Protein AF-A0A4V3DVQ8-F1 (afdb_monomer)

Mean predicted aligned error: 13.09 Å

Foldseek 3Di:
DVVVCVVPVVPPDPVNVVVVVVVVVVVVVVVVPQVPDPDHPDPPCLCVPPVSVVVVVVVVVVVVVVVVCLVVQLVCCCPVVVDDSVVSCVVSPPPPVVVPVPDD

Solvent-accessible surface area (backbone atoms only — not comparable to full-atom values): 6139 Å² total; per-residue (Å²): 117,79,72,52,39,73,79,54,50,59,82,73,36,68,63,54,50,50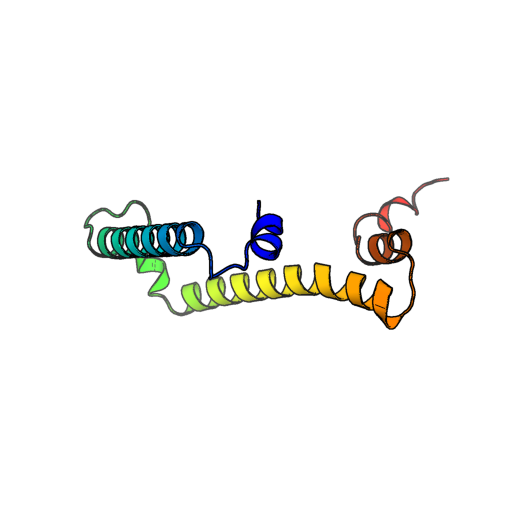,52,51,50,52,51,50,51,52,51,50,52,50,54,55,49,49,72,68,46,93,81,45,92,62,69,68,70,57,56,72,39,65,69,52,39,50,51,50,51,48,49,52,49,52,52,53,50,50,56,49,50,70,52,49,52,35,48,43,33,36,72,75,68,66,36,54,70,72,56,19,50,57,71,67,39,79,76,57,70,79,65,65,83,76,68,134

Secondary structure (DSSP, 8-state):
-TTHHHHTTTTT-HHHHHHHHHHHHHHHHHHHHHHH-SS-SS-GGGGGSHHHHHHHHHHHHHHHHHHHHHHHHHHHHHHTS---HHHHHHHH-TTTGGGGGG--

Radius of gyration: 21.63 Å; Cα contacts (8 Å, |Δi|>4): 36; chains: 1; bounding box: 47×53×52 Å

pLDDT: mean 74.79, std 13.41, range [47.69, 95.38]

Organism: NCBI:txid1144873

InterPro domains:
  IPR036259 MFS transporter superfamily [SSF103473] (8-91)

Structure (mmCIF, N/CA/C/O backbone):
data_AF-A0A4V3DVQ8-F1
#
_entry.id   AF-A0A4V3DVQ8-F1
#
loop_
_atom_site.group_PDB
_atom_site.id
_atom_site.type_symbol
_atom_site.label_atom_id
_atom_site.label_alt_id
_atom_site.label_comp_id
_atom_site.label_asym_id
_atom_site.label_entity_id
_atom_site.label_seq_id
_atom_site.pdbx_PDB_ins_code
_atom_site.Cartn_x
_atom_site.Cartn_y
_atom_site.Cartn_z
_atom_site.occupancy
_atom_site.B_iso_or_equiv
_atom_site.auth_seq_id
_atom_site.auth_comp_id
_atom_site.auth_asym_id
_atom_site.auth_atom_id
_atom_site.pdbx_PDB_model_num
ATOM 1 N N . MET A 1 1 ? 12.603 -9.836 -1.455 1.00 47.69 1 MET A N 1
ATOM 2 C CA . MET A 1 1 ? 11.483 -10.667 -0.947 1.00 47.69 1 MET A CA 1
ATOM 3 C C . MET A 1 1 ? 10.237 -10.562 -1.829 1.00 47.69 1 MET A C 1
ATOM 5 O O . MET A 1 1 ? 9.704 -11.610 -2.155 1.00 47.69 1 MET A O 1
ATOM 9 N N . LEU A 1 2 ? 9.812 -9.372 -2.290 1.00 50.25 2 LEU A N 1
ATOM 10 C CA . LEU A 1 2 ? 8.721 -9.239 -3.281 1.00 50.25 2 LEU A CA 1
ATOM 11 C C . LEU A 1 2 ? 9.064 -9.783 -4.687 1.00 50.25 2 LEU A C 1
ATOM 13 O O . LEU A 1 2 ? 8.170 -10.266 -5.372 1.00 50.25 2 LEU A O 1
ATOM 17 N N . ASP A 1 3 ? 10.342 -9.795 -5.085 1.00 50.62 3 ASP A N 1
ATOM 18 C CA . ASP A 1 3 ? 10.766 -10.370 -6.378 1.00 50.62 3 ASP A CA 1
ATOM 19 C C . ASP A 1 3 ? 10.661 -11.905 -6.453 1.00 50.62 3 ASP A C 1
ATOM 21 O O . ASP A 1 3 ? 10.536 -12.463 -7.540 1.00 50.62 3 ASP A O 1
ATOM 25 N N . LEU A 1 4 ? 10.619 -12.603 -5.309 1.00 52.28 4 LEU A N 1
ATOM 26 C CA . LEU A 1 4 ? 10.541 -14.071 -5.262 1.00 52.28 4 LEU A CA 1
ATOM 27 C C . LEU A 1 4 ? 9.130 -14.604 -5.578 1.00 52.28 4 LEU A C 1
ATOM 29 O O . LEU A 1 4 ? 8.970 -15.761 -5.960 1.00 52.28 4 LEU A O 1
ATOM 33 N N . GLY A 1 5 ? 8.098 -13.758 -5.457 1.00 50.09 5 GLY A N 1
ATOM 34 C CA . GLY A 1 5 ? 6.725 -14.111 -5.835 1.00 50.09 5 GLY A CA 1
ATOM 35 C C . GLY A 1 5 ? 6.594 -14.402 -7.331 1.00 50.09 5 GLY A C 1
ATOM 36 O O . GLY A 1 5 ? 5.845 -15.299 -7.721 1.00 50.09 5 GLY A O 1
ATOM 37 N N . LYS A 1 6 ? 7.387 -13.708 -8.162 1.00 49.19 6 LYS A N 1
ATOM 38 C CA . LYS A 1 6 ? 7.438 -13.906 -9.617 1.00 49.19 6 LYS A CA 1
ATOM 39 C C . LYS A 1 6 ? 8.136 -15.211 -10.008 1.00 49.19 6 LYS A C 1
ATOM 41 O O . LYS A 1 6 ? 7.710 -15.831 -10.975 1.00 49.19 6 LYS A O 1
ATOM 46 N N . GLU A 1 7 ? 9.143 -15.646 -9.251 1.00 53.44 7 GLU A N 1
ATOM 47 C CA . GLU A 1 7 ? 9.872 -16.898 -9.512 1.00 53.44 7 GLU A CA 1
ATOM 48 C C . GLU A 1 7 ? 9.126 -18.154 -9.023 1.00 53.44 7 GLU A C 1
ATOM 50 O O . GLU A 1 7 ? 9.256 -19.213 -9.627 1.00 53.44 7 GLU A O 1
ATOM 55 N N . GLN A 1 8 ? 8.308 -18.046 -7.966 1.00 52.09 8 GLN A N 1
ATOM 56 C CA . GLN A 1 8 ? 7.636 -19.185 -7.307 1.00 52.09 8 GLN A CA 1
ATOM 57 C C . GLN A 1 8 ? 6.138 -19.329 -7.653 1.00 52.09 8 GLN A C 1
ATOM 59 O O . GLN A 1 8 ? 5.407 -20.034 -6.956 1.00 52.09 8 GLN A O 1
ATOM 64 N N . ASN A 1 9 ? 5.657 -18.666 -8.713 1.00 55.62 9 ASN A N 1
ATOM 65 C CA . ASN A 1 9 ? 4.240 -18.642 -9.102 1.00 55.62 9 ASN A CA 1
ATOM 66 C C . ASN A 1 9 ? 3.308 -18.232 -7.944 1.00 55.62 9 ASN A C 1
ATOM 68 O O . ASN A 1 9 ? 2.485 -19.042 -7.543 1.00 55.62 9 ASN A O 1
ATOM 72 N N . TRP A 1 10 ? 3.432 -17.005 -7.417 1.00 57.66 10 TRP A N 1
ATOM 73 C CA . TRP A 1 10 ? 2.511 -16.258 -6.522 1.00 57.66 10 TRP A CA 1
ATOM 74 C C . TRP A 1 10 ? 1.482 -17.059 -5.678 1.00 57.66 10 TRP A C 1
ATOM 76 O O . TRP A 1 10 ? 1.567 -17.044 -4.455 1.00 57.66 10 TRP A O 1
ATOM 86 N N . PHE A 1 11 ? 0.515 -17.741 -6.308 1.00 53.47 11 PHE A N 1
ATOM 87 C CA . PHE A 1 11 ? -0.596 -18.488 -5.688 1.00 53.47 11 PHE A CA 1
ATOM 88 C C . PHE A 1 11 ? -0.484 -20.028 -5.738 1.00 53.47 11 PHE A C 1
ATOM 90 O O . PHE A 1 11 ? -1.378 -20.729 -5.279 1.00 53.47 11 PHE A O 1
ATOM 97 N N . THR A 1 12 ? 0.591 -20.579 -6.302 1.00 55.03 12 THR A N 1
ATOM 98 C CA . THR A 1 12 ? 0.832 -22.034 -6.410 1.00 55.03 12 THR A CA 1
ATOM 99 C C . THR A 1 12 ? 1.596 -22.566 -5.196 1.00 55.03 12 THR A C 1
ATOM 101 O O . THR A 1 12 ? 1.480 -23.736 -4.841 1.00 55.03 12 THR A O 1
ATOM 104 N N . SER A 1 13 ? 2.359 -21.704 -4.516 1.00 64.00 13 SER A N 1
ATOM 105 C CA . SER A 1 13 ? 3.068 -22.076 -3.295 1.00 64.00 13 SER A CA 1
ATOM 106 C C . SER A 1 13 ? 2.108 -22.094 -2.103 1.00 64.00 13 SER A C 1
ATOM 108 O O . SER A 1 13 ? 1.552 -21.065 -1.700 1.00 64.00 13 SER A O 1
ATOM 110 N N . SER A 1 14 ? 1.933 -23.277 -1.511 1.00 67.62 14 SER A N 1
ATOM 111 C CA . SER A 1 14 ? 1.123 -23.494 -0.306 1.00 67.62 14 SER A CA 1
ATOM 112 C C . SER A 1 14 ? 1.562 -22.607 0.862 1.00 67.62 14 SER A C 1
ATOM 114 O O . SER A 1 14 ? 0.725 -22.185 1.656 1.00 67.62 14 SER A O 1
ATOM 116 N N . LEU A 1 15 ? 2.848 -22.249 0.925 1.00 76.12 15 LEU A N 1
ATOM 117 C CA . LEU A 1 15 ? 3.406 -21.359 1.940 1.00 76.12 15 LEU A CA 1
ATOM 118 C C . LEU A 1 15 ? 2.851 -19.935 1.816 1.00 76.12 15 LEU A C 1
ATOM 120 O O . LEU A 1 15 ? 2.368 -19.388 2.803 1.00 76.12 15 LEU A O 1
ATOM 124 N N . ILE A 1 16 ? 2.871 -19.338 0.618 1.00 74.44 16 ILE A N 1
ATOM 125 C CA . ILE A 1 16 ? 2.388 -17.958 0.410 1.00 74.44 16 ILE A CA 1
ATOM 126 C C . ILE A 1 16 ? 0.889 -17.878 0.714 1.00 74.44 16 ILE A C 1
ATOM 128 O O . ILE A 1 16 ? 0.440 -16.953 1.389 1.00 74.44 16 ILE A O 1
ATOM 132 N N . THR A 1 17 ? 0.132 -18.889 0.287 1.00 79.12 17 THR A N 1
ATOM 133 C CA . THR A 1 17 ? -1.309 -18.973 0.552 1.00 79.12 17 THR A CA 1
ATOM 134 C C . THR A 1 17 ? -1.595 -19.136 2.047 1.00 79.12 17 THR A C 1
ATOM 136 O O . THR A 1 17 ? -2.449 -18.434 2.582 1.00 79.12 17 THR A O 1
ATOM 139 N N . ALA A 1 18 ? -0.852 -19.994 2.755 1.00 82.38 18 ALA A N 1
ATOM 140 C CA . ALA A 1 18 ? -1.005 -20.170 4.198 1.00 82.38 18 ALA A CA 1
ATOM 141 C C . ALA A 1 18 ? -0.678 -18.885 4.976 1.00 82.38 18 ALA A C 1
ATOM 143 O O . ALA A 1 18 ? -1.450 -18.489 5.847 1.00 82.38 18 ALA A O 1
ATOM 144 N N . LEU A 1 19 ? 0.415 -18.191 4.635 1.00 82.94 19 LEU A N 1
ATOM 145 C CA . LEU A 1 19 ? 0.766 -16.915 5.267 1.00 82.94 19 LEU A CA 1
ATOM 146 C C . LEU A 1 19 ? -0.282 -15.831 4.984 1.00 82.94 19 LEU A C 1
ATOM 148 O O . LEU A 1 19 ? -0.635 -15.087 5.895 1.00 82.94 19 LEU A O 1
ATOM 152 N N . ALA A 1 20 ? -0.807 -15.759 3.758 1.00 82.38 20 ALA A N 1
ATOM 153 C CA . ALA A 1 20 ? -1.869 -14.820 3.403 1.00 82.38 20 ALA A CA 1
ATOM 154 C C . ALA A 1 20 ? -3.156 -15.084 4.202 1.00 82.38 20 ALA A C 1
ATOM 156 O O . ALA A 1 20 ? -3.766 -14.145 4.709 1.00 82.38 20 ALA A O 1
ATOM 157 N N . VAL A 1 21 ? -3.537 -16.355 4.368 1.00 87.06 21 VAL A N 1
ATOM 158 C CA . VAL A 1 21 ? -4.700 -16.753 5.175 1.00 87.06 21 VAL A CA 1
ATOM 159 C C . VAL A 1 21 ? -4.485 -16.422 6.653 1.00 87.06 21 VAL A C 1
ATOM 161 O O . VAL A 1 21 ? -5.367 -15.829 7.266 1.00 87.06 21 VAL A O 1
ATOM 164 N N . ILE A 1 22 ? -3.316 -16.731 7.224 1.00 89.81 22 ILE A N 1
ATOM 165 C CA . ILE A 1 22 ? -2.993 -16.400 8.623 1.00 89.81 22 ILE A CA 1
ATOM 166 C C . ILE A 1 22 ? -3.024 -14.884 8.841 1.00 89.81 22 ILE A C 1
ATOM 168 O O . ILE A 1 22 ? -3.621 -14.418 9.809 1.00 89.81 22 ILE A O 1
ATOM 172 N N . ALA A 1 23 ? -2.431 -14.111 7.928 1.00 86.06 23 ALA A N 1
ATO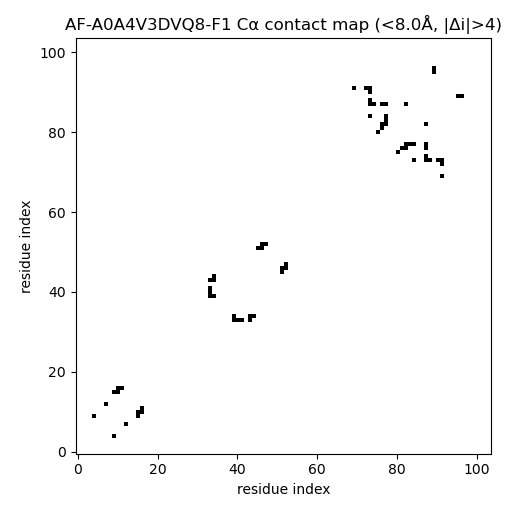M 173 C CA . ALA A 1 23 ? -2.446 -12.655 7.993 1.00 86.06 23 ALA A CA 1
ATOM 174 C C . ALA A 1 23 ? -3.875 -12.099 7.912 1.00 86.06 23 ALA A C 1
ATOM 176 O O . ALA A 1 23 ? -4.235 -11.230 8.702 1.00 86.06 23 ALA A O 1
ATOM 177 N N . ALA A 1 24 ? -4.709 -12.628 7.011 1.00 88.38 24 ALA A N 1
ATOM 178 C CA . ALA A 1 24 ? -6.105 -12.223 6.881 1.00 88.38 24 ALA A CA 1
ATOM 179 C C . ALA A 1 24 ? -6.922 -12.550 8.140 1.00 88.38 24 ALA A C 1
ATOM 181 O O . ALA A 1 24 ? -7.652 -11.693 8.634 1.00 88.38 24 ALA A O 1
ATOM 182 N N . ILE A 1 25 ? -6.771 -13.757 8.696 1.00 91.12 25 ILE A N 1
ATOM 183 C CA . ILE A 1 25 ? -7.459 -14.167 9.928 1.00 91.12 25 ILE A CA 1
ATOM 184 C C . ILE A 1 25 ? -7.005 -13.302 11.107 1.00 91.12 25 ILE A C 1
ATOM 186 O O . ILE A 1 25 ? -7.849 -12.788 11.837 1.00 91.12 25 ILE A O 1
ATOM 190 N N . GLY A 1 26 ? -5.696 -13.098 11.277 1.00 86.81 26 GLY A N 1
ATOM 191 C CA . GLY A 1 26 ? -5.146 -12.262 12.346 1.00 86.81 26 GLY A CA 1
ATOM 192 C C . GLY A 1 26 ? -5.612 -10.810 12.244 1.00 86.81 26 GLY A C 1
ATOM 193 O O . GLY A 1 26 ? -6.012 -10.220 13.244 1.00 86.81 26 GLY A O 1
ATOM 194 N N . PHE A 1 27 ? -5.646 -10.258 11.030 1.00 84.81 27 PHE A N 1
ATOM 195 C CA . PHE A 1 27 ? -6.150 -8.911 10.778 1.00 84.81 27 PHE A CA 1
ATOM 196 C C . PHE A 1 27 ? -7.644 -8.783 11.099 1.00 84.81 27 PHE A C 1
ATOM 198 O O . PHE A 1 27 ? -8.042 -7.838 11.771 1.00 84.81 27 PHE A O 1
ATOM 205 N N . LEU A 1 28 ? -8.474 -9.743 10.677 1.00 85.69 28 LEU A N 1
ATOM 206 C CA . LEU A 1 28 ? -9.908 -9.740 10.982 1.00 85.69 28 LEU A CA 1
ATOM 207 C C . LEU A 1 28 ? -10.180 -9.907 12.481 1.00 85.69 28 LEU A C 1
ATOM 209 O O . LEU A 1 28 ? -11.028 -9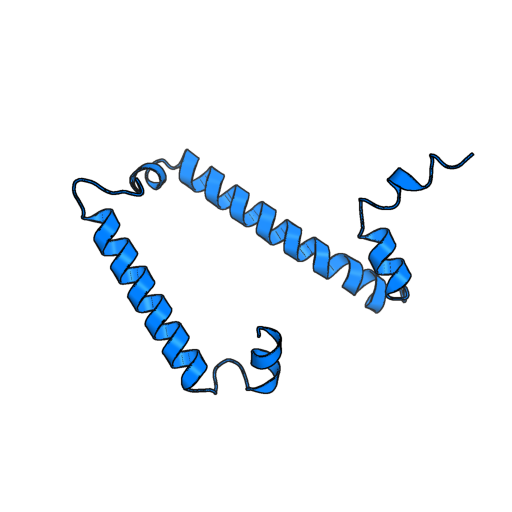.203 13.023 1.00 85.69 28 LEU A O 1
ATOM 213 N N . ALA A 1 29 ? -9.452 -10.801 13.154 1.00 84.50 29 ALA A N 1
ATOM 214 C CA . ALA A 1 29 ? -9.565 -10.997 14.595 1.00 84.50 29 ALA A CA 1
ATOM 215 C C . ALA A 1 29 ? -9.200 -9.719 15.364 1.00 84.50 29 ALA A C 1
ATOM 217 O O . ALA A 1 29 ? -9.936 -9.314 16.260 1.00 84.50 29 ALA A O 1
ATOM 218 N N . PHE A 1 30 ? -8.119 -9.046 14.960 1.00 80.44 30 PHE A N 1
ATOM 219 C CA . PHE A 1 30 ? -7.716 -7.751 15.502 1.00 80.44 30 PHE A CA 1
ATOM 220 C C . PHE A 1 30 ? -8.801 -6.681 15.306 1.00 80.44 30 PHE A C 1
ATOM 222 O O . PHE A 1 30 ? -9.163 -5.983 16.247 1.00 80.44 30 PHE A O 1
ATOM 229 N N . LEU A 1 31 ? -9.384 -6.610 14.108 1.00 80.62 31 LEU A N 1
ATOM 230 C CA . LEU A 1 31 ? -10.415 -5.630 13.763 1.00 80.62 31 LEU A CA 1
ATOM 231 C C . LEU A 1 31 ? -11.707 -5.841 14.574 1.00 80.62 31 LEU A C 1
ATOM 233 O O . LEU A 1 31 ? -12.296 -4.878 15.059 1.00 80.62 31 LEU A O 1
ATOM 237 N N . ILE A 1 32 ? -12.134 -7.097 14.755 1.00 80.38 32 ILE A N 1
ATOM 238 C CA . ILE A 1 32 ? -13.300 -7.450 15.582 1.00 80.38 32 ILE A CA 1
ATOM 239 C C . ILE A 1 32 ? -13.035 -7.131 17.056 1.00 80.38 32 ILE A C 1
ATOM 241 O O . ILE A 1 32 ? -13.906 -6.564 17.720 1.00 80.38 32 ILE A O 1
ATOM 245 N N . TRP A 1 33 ? -11.848 -7.479 17.558 1.00 81.19 33 TRP A N 1
ATOM 246 C CA . TRP A 1 33 ? -11.461 -7.221 18.942 1.00 81.19 33 TRP A CA 1
ATOM 247 C C . TRP A 1 33 ? -11.468 -5.719 19.244 1.00 81.19 33 TRP A C 1
ATOM 249 O O . TRP A 1 33 ? -12.173 -5.276 20.146 1.00 81.19 33 TRP A O 1
ATOM 259 N N . GLU A 1 34 ? -10.807 -4.910 18.419 1.00 77.31 34 GLU A N 1
ATOM 260 C CA . GLU A 1 34 ? -10.672 -3.474 18.673 1.00 77.31 34 GLU A CA 1
ATOM 261 C C . GLU A 1 34 ? -11.969 -2.676 18.442 1.00 77.31 34 GLU A C 1
ATOM 263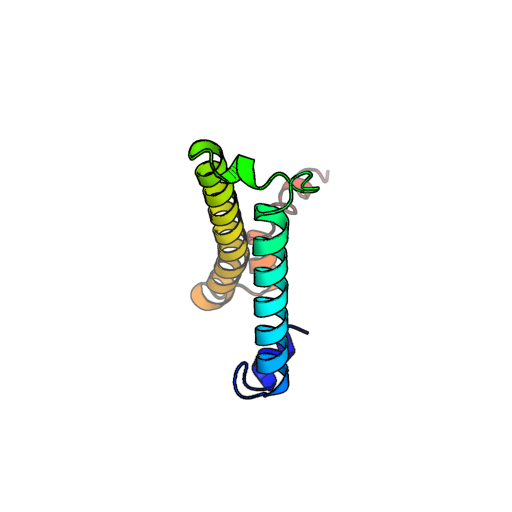 O O . GLU A 1 34 ? -12.174 -1.623 19.044 1.00 77.31 34 GLU A O 1
ATOM 268 N N . LEU A 1 35 ? -12.899 -3.183 17.622 1.00 71.88 35 LEU A N 1
ATOM 269 C CA . LEU A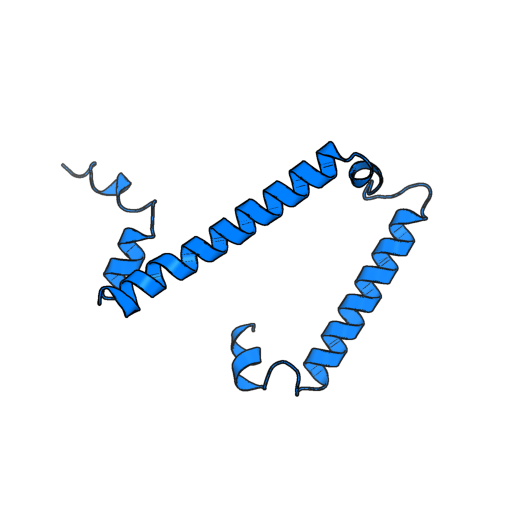 1 35 ? -14.241 -2.599 17.491 1.00 71.88 35 LEU A CA 1
ATOM 270 C C . LEU A 1 35 ? -15.168 -2.920 18.674 1.00 71.88 35 LEU A C 1
ATOM 272 O O . LEU A 1 35 ? -16.112 -2.160 18.916 1.00 71.88 35 LEU A O 1
ATOM 276 N N . THR A 1 36 ? -14.932 -4.034 19.373 1.00 73.88 36 THR A N 1
ATOM 277 C CA . THR A 1 36 ? -15.792 -4.513 20.471 1.00 73.88 36 THR A CA 1
ATOM 278 C C . THR A 1 36 ? -15.294 -4.043 21.843 1.00 73.88 36 THR A C 1
ATOM 280 O O . THR A 1 36 ? -16.094 -3.951 22.775 1.00 73.88 36 THR A O 1
ATOM 283 N N . GLU A 1 37 ? -14.009 -3.692 21.968 1.00 76.69 37 GLU A N 1
ATOM 284 C CA . GLU A 1 37 ? -13.392 -3.365 23.255 1.00 76.69 37 GLU A CA 1
ATOM 285 C C . GLU A 1 37 ? -13.868 -2.013 23.846 1.00 76.69 37 GLU A C 1
ATOM 287 O O . GLU A 1 37 ? -14.005 -1.026 23.111 1.00 76.69 37 GLU A O 1
ATOM 292 N N . PRO A 1 38 ? -14.134 -1.925 25.170 1.00 67.62 38 PRO A N 1
ATOM 293 C CA . PRO A 1 38 ? -14.612 -0.695 25.812 1.00 67.62 38 PRO A CA 1
ATOM 294 C C . PRO A 1 38 ? -13.563 0.425 25.905 1.00 67.62 38 PRO A C 1
ATOM 296 O O . PRO A 1 38 ? -13.927 1.593 25.760 1.00 67.62 38 PRO A O 1
ATOM 299 N N . GLU A 1 39 ? -12.286 0.081 26.110 1.00 69.69 39 GLU A N 1
ATOM 300 C CA . GLU A 1 39 ? -11.139 1.004 26.054 1.00 69.69 39 GLU A CA 1
ATOM 301 C C . GLU A 1 39 ? -10.211 0.648 24.879 1.00 69.69 39 GLU A C 1
ATOM 303 O O . GLU A 1 39 ? -9.193 -0.023 25.057 1.00 69.69 39 GLU A O 1
ATOM 308 N N . PRO A 1 40 ? -10.552 1.066 23.649 1.00 69.31 40 PRO A N 1
ATOM 309 C CA . PRO A 1 40 ? -9.716 0.787 22.491 1.00 69.31 40 PRO A CA 1
ATOM 310 C C . PRO A 1 40 ? -8.461 1.674 22.491 1.00 69.31 40 PRO A C 1
ATOM 312 O O . PRO A 1 40 ? -8.548 2.891 22.679 1.00 69.31 40 PRO A O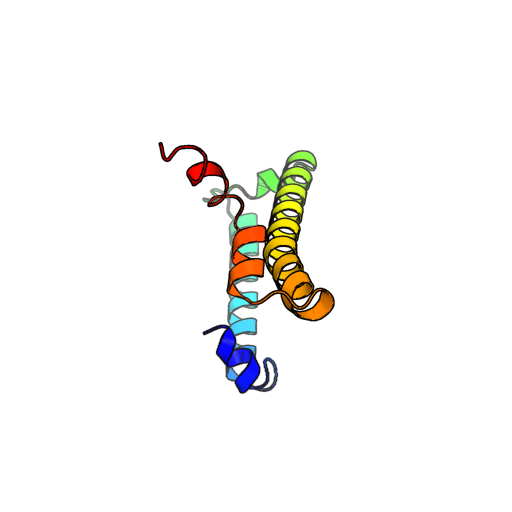 1
ATOM 315 N N . ILE A 1 41 ? -7.299 1.074 22.209 1.00 68.56 41 ILE A N 1
ATOM 316 C CA . ILE A 1 41 ? -6.025 1.792 22.028 1.00 68.56 41 ILE A CA 1
ATOM 317 C C . ILE A 1 41 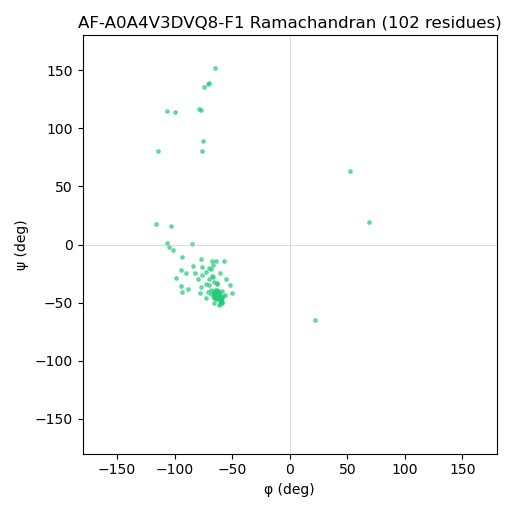? -6.079 2.626 20.737 1.00 68.56 41 ILE A C 1
ATOM 319 O O . ILE A 1 41 ? -5.634 3.776 20.716 1.00 68.56 41 ILE A O 1
ATOM 323 N N . ILE A 1 42 ? -6.677 2.084 19.669 1.00 64.81 42 ILE A N 1
ATOM 324 C CA . ILE A 1 42 ? -6.956 2.792 18.417 1.00 64.81 42 ILE A CA 1
ATOM 325 C C . ILE A 1 42 ? -8.456 3.070 18.321 1.00 64.81 42 ILE A C 1
ATOM 327 O O . ILE A 1 42 ? -9.284 2.175 18.167 1.00 64.81 42 ILE A O 1
ATOM 331 N N . ASN A 1 43 ? -8.837 4.349 18.341 1.00 69.94 43 ASN A N 1
ATOM 332 C CA . ASN A 1 43 ? -10.239 4.744 18.230 1.00 69.94 43 ASN A CA 1
ATOM 333 C C . ASN A 1 43 ? -10.754 4.622 16.780 1.00 69.94 43 ASN A C 1
ATOM 335 O O . ASN A 1 43 ? -10.883 5.606 16.047 1.00 69.94 43 ASN A O 1
ATOM 339 N N . LEU A 1 44 ? -11.105 3.401 16.368 1.00 68.62 44 LEU A N 1
ATOM 340 C CA . LEU A 1 44 ? -11.675 3.103 15.048 1.00 68.62 44 LEU A CA 1
ATOM 341 C C . LEU A 1 44 ? -13.049 3.764 14.821 1.00 68.62 44 LEU A C 1
ATOM 343 O O . LEU A 1 44 ? -13.496 3.890 13.680 1.00 68.62 44 LEU A O 1
ATOM 347 N N . ARG A 1 45 ? -13.717 4.269 15.873 1.00 68.19 45 ARG A N 1
ATOM 348 C CA . ARG A 1 45 ? -15.003 4.984 15.749 1.00 68.19 45 ARG A CA 1
ATOM 349 C C . ARG A 1 45 ? -14.864 6.316 15.008 1.00 68.19 45 ARG A C 1
ATOM 351 O O . ARG A 1 45 ? -15.865 6.815 14.498 1.00 68.19 45 ARG A O 1
ATOM 358 N N . VAL A 1 46 ? -13.652 6.861 14.881 1.00 68.44 46 VAL A N 1
ATOM 359 C CA . VAL A 1 46 ? -13.370 8.062 14.073 1.00 68.44 46 VAL A CA 1
ATOM 360 C C . VAL A 1 46 ? -13.671 7.819 12.586 1.00 68.44 46 VAL A C 1
ATOM 362 O O . VAL A 1 46 ? -14.219 8.699 11.921 1.00 68.44 46 VAL A O 1
ATOM 365 N N . PHE A 1 47 ? -13.463 6.596 12.079 1.00 65.88 47 PHE A N 1
ATOM 366 C CA . PHE A 1 47 ? -13.853 6.210 10.714 1.00 65.88 47 PHE A CA 1
ATOM 367 C C . PHE A 1 47 ? -15.370 6.165 10.488 1.00 65.88 47 PHE A C 1
ATOM 369 O O . PHE A 1 47 ? -15.816 6.169 9.342 1.00 65.88 47 PHE A O 1
ATOM 376 N N . ARG A 1 48 ? -16.192 6.190 11.547 1.00 69.19 48 ARG A N 1
ATOM 377 C CA . ARG A 1 48 ? -17.655 6.286 11.417 1.00 69.19 48 ARG A CA 1
ATOM 378 C C . ARG A 1 48 ? -18.103 7.652 10.883 1.00 69.19 48 ARG A C 1
ATOM 380 O O . ARG A 1 48 ? -19.192 7.764 10.321 1.00 69.19 48 ARG A O 1
ATOM 387 N N . HIS A 1 49 ? -17.270 8.687 11.012 1.00 79.88 49 HIS A N 1
ATOM 388 C CA . HIS A 1 49 ? -17.515 9.974 10.371 1.00 79.88 49 HIS A CA 1
ATOM 389 C C . HIS A 1 49 ? -17.178 9.901 8.880 1.00 79.88 49 HIS A C 1
ATOM 391 O O . HIS A 1 49 ? -16.016 9.773 8.495 1.00 79.88 49 HIS A O 1
ATOM 397 N N . ARG A 1 50 ? -18.202 10.064 8.030 1.00 76.56 50 ARG A N 1
ATOM 398 C CA . ARG A 1 50 ? -18.073 10.032 6.561 1.00 76.56 50 ARG A CA 1
ATOM 399 C C . ARG A 1 50 ? -16.960 10.941 6.038 1.00 76.56 50 ARG A C 1
ATOM 401 O O . ARG A 1 50 ? -16.196 10.507 5.189 1.00 76.56 50 ARG A O 1
ATOM 408 N N . ASN A 1 51 ? -16.815 12.154 6.577 1.00 81.88 51 ASN A N 1
ATOM 409 C CA . ASN A 1 51 ? -15.752 13.073 6.153 1.00 81.88 51 ASN A CA 1
ATOM 410 C C . ASN A 1 51 ? -14.347 12.527 6.440 1.00 81.88 51 ASN A C 1
ATOM 412 O O . ASN A 1 51 ? -13.468 12.664 5.596 1.00 81.88 51 ASN A O 1
ATOM 416 N N . PHE A 1 52 ? -14.133 11.877 7.587 1.00 81.50 52 PHE A N 1
ATOM 417 C CA . PHE A 1 52 ? -12.835 11.292 7.930 1.00 81.50 52 PHE A CA 1
ATOM 418 C C . PHE A 1 52 ? -12.524 10.057 7.077 1.00 81.50 52 PHE A C 1
ATOM 420 O O . PHE A 1 52 ? -11.402 9.901 6.591 1.00 81.50 52 PHE A O 1
ATOM 427 N N . ALA A 1 53 ? -13.530 9.210 6.838 1.00 82.56 53 ALA A N 1
ATOM 428 C CA . ALA A 1 53 ? -13.396 8.055 5.956 1.00 82.56 53 ALA A CA 1
ATOM 429 C C . ALA A 1 53 ? -13.093 8.477 4.510 1.00 82.56 53 ALA A C 1
ATOM 431 O O . ALA A 1 53 ? -12.182 7.932 3.895 1.00 82.56 53 ALA A O 1
ATOM 432 N N . ILE A 1 54 ? -13.805 9.481 3.984 1.00 88.56 54 ILE A N 1
ATOM 433 C CA . ILE A 1 54 ? -13.583 10.012 2.632 1.00 88.56 54 ILE A CA 1
ATOM 434 C C . ILE A 1 54 ? -12.206 10.674 2.533 1.00 88.56 54 ILE A C 1
ATOM 436 O O . ILE A 1 54 ? -11.492 10.421 1.567 1.00 88.56 54 ILE A O 1
ATOM 440 N N . ALA A 1 55 ? -11.802 11.476 3.523 1.00 87.19 55 ALA A N 1
ATOM 441 C CA . ALA A 1 55 ? -10.480 12.102 3.545 1.00 87.19 55 ALA A CA 1
ATOM 442 C C . ALA A 1 55 ? -9.358 11.054 3.541 1.00 87.19 55 ALA A C 1
ATOM 444 O O . ALA A 1 55 ? -8.452 11.129 2.714 1.00 87.19 55 ALA A O 1
ATOM 445 N N . THR A 1 56 ? -9.457 10.036 4.400 1.00 87.88 56 THR A N 1
ATOM 446 C CA . THR A 1 56 ? -8.484 8.937 4.448 1.00 87.88 56 THR A CA 1
ATOM 447 C C . THR A 1 56 ? -8.474 8.132 3.148 1.00 87.88 56 THR A C 1
ATOM 449 O O . THR A 1 56 ? -7.407 7.880 2.600 1.00 87.88 56 THR A O 1
ATOM 452 N N . ALA A 1 57 ? -9.640 7.781 2.598 1.00 89.81 57 ALA A N 1
ATOM 453 C CA . ALA A 1 57 ? -9.733 7.053 1.332 1.00 89.81 57 ALA A CA 1
ATOM 454 C C . ALA A 1 57 ? -9.142 7.854 0.162 1.00 89.81 57 ALA A C 1
ATOM 456 O O . ALA A 1 57 ? -8.428 7.301 -0.671 1.00 89.81 57 ALA A O 1
ATOM 457 N N . THR A 1 58 ? -9.392 9.165 0.132 1.00 92.69 58 THR A N 1
ATOM 458 C CA . THR A 1 58 ? -8.825 10.078 -0.868 1.00 92.69 58 THR A CA 1
ATOM 459 C C . THR A 1 58 ? -7.312 10.141 -0.724 1.00 92.69 58 THR A C 1
ATOM 461 O O . THR A 1 58 ? -6.606 10.034 -1.720 1.00 92.69 58 THR A O 1
ATOM 464 N N . LEU A 1 59 ? -6.797 10.239 0.504 1.00 93.31 59 LEU A N 1
ATOM 465 C CA . LEU A 1 59 ? -5.363 10.221 0.774 1.00 93.31 59 LEU A CA 1
ATOM 466 C C . LEU A 1 59 ? -4.724 8.915 0.286 1.00 93.31 59 LEU A C 1
ATOM 468 O O . LEU A 1 59 ? -3.739 8.953 -0.448 1.00 93.31 59 LEU A O 1
ATOM 472 N N . CYS A 1 60 ? -5.317 7.767 0.620 1.00 93.00 60 CYS A N 1
ATOM 473 C CA . CYS A 1 60 ? -4.867 6.465 0.136 1.00 93.00 60 CYS A CA 1
ATOM 474 C C . CYS A 1 60 ? -4.877 6.389 -1.397 1.00 93.00 60 CYS A C 1
ATOM 476 O O . CYS A 1 60 ? -3.906 5.922 -1.987 1.00 93.00 60 CYS A O 1
ATOM 478 N N . ALA A 1 61 ? -5.937 6.875 -2.049 1.00 94.12 61 ALA A N 1
ATOM 479 C CA . ALA A 1 61 ? -6.047 6.885 -3.505 1.00 94.12 61 ALA A CA 1
ATOM 480 C C . ALA A 1 61 ? -5.000 7.798 -4.159 1.00 94.12 61 ALA A C 1
ATOM 482 O O . ALA A 1 61 ? -4.358 7.396 -5.127 1.00 94.12 61 ALA A O 1
ATOM 483 N N . VAL A 1 62 ? -4.781 8.995 -3.608 1.00 95.38 62 VAL A N 1
ATOM 484 C CA . VAL A 1 62 ? -3.765 9.945 -4.080 1.00 95.38 62 VAL A CA 1
ATOM 485 C C . VAL A 1 62 ? -2.372 9.341 -3.960 1.00 95.38 62 VAL A C 1
ATOM 487 O O . VAL A 1 62 ? -1.624 9.362 -4.933 1.00 95.38 62 VAL A O 1
ATOM 490 N N . PHE A 1 63 ? -2.026 8.751 -2.814 1.00 91.19 63 PHE A N 1
ATOM 491 C CA . PHE A 1 63 ? -0.731 8.092 -2.644 1.00 91.19 63 PHE A CA 1
ATOM 492 C C . PHE A 1 63 ? -0.582 6.862 -3.545 1.00 91.19 63 PHE A C 1
ATOM 494 O O . PHE A 1 63 ? 0.473 6.677 -4.148 1.00 91.19 63 PHE A O 1
ATOM 501 N N . GLY A 1 64 ? -1.630 6.050 -3.698 1.00 91.69 64 GLY A N 1
ATOM 502 C CA . GLY A 1 64 ? -1.623 4.908 -4.612 1.00 91.69 64 GLY A CA 1
ATOM 503 C C . GLY A 1 64 ? -1.377 5.333 -6.062 1.00 91.69 64 GLY A C 1
ATOM 504 O O . GLY A 1 64 ? -0.496 4.789 -6.729 1.00 91.69 64 GLY A O 1
ATOM 505 N N . ALA A 1 65 ? -2.090 6.360 -6.528 1.00 92.25 65 ALA A N 1
ATOM 506 C CA . ALA A 1 65 ? -1.880 6.945 -7.847 1.00 92.25 65 ALA A CA 1
ATOM 507 C C . ALA A 1 65 ? -0.479 7.557 -7.981 1.00 92.25 65 ALA A C 1
ATOM 509 O O . ALA A 1 65 ? 0.180 7.352 -8.996 1.00 92.25 65 ALA A O 1
ATOM 510 N N . PHE A 1 66 ? 0.011 8.248 -6.948 1.00 88.88 66 PHE A N 1
ATOM 511 C CA . PHE A 1 66 ? 1.348 8.835 -6.923 1.00 88.88 66 PHE A CA 1
ATOM 512 C C . PHE A 1 66 ? 2.436 7.773 -7.109 1.00 88.88 66 PHE A C 1
ATOM 514 O O . PHE A 1 66 ? 3.284 7.916 -7.990 1.00 88.88 66 PHE A O 1
ATOM 521 N N . PHE A 1 67 ? 2.400 6.675 -6.350 1.00 86.44 67 PHE A N 1
ATOM 522 C CA . PHE A 1 67 ? 3.351 5.574 -6.533 1.00 86.44 67 PHE A CA 1
ATOM 523 C C . PHE A 1 67 ? 3.214 4.914 -7.910 1.00 86.44 67 PHE A C 1
ATOM 525 O O . PHE A 1 67 ? 4.225 4.614 -8.541 1.00 86.44 67 PHE A O 1
ATOM 532 N N . GLY A 1 68 ? 1.986 4.753 -8.413 1.00 88.56 68 GLY A N 1
ATOM 533 C CA . GLY A 1 68 ? 1.741 4.236 -9.760 1.00 88.56 68 GLY A CA 1
ATOM 534 C C . GLY A 1 68 ? 2.391 5.097 -10.847 1.00 88.56 68 GLY A C 1
ATOM 535 O O . GLY A 1 68 ? 3.132 4.584 -11.683 1.00 88.56 68 GLY A O 1
ATOM 536 N N . VAL A 1 69 ? 2.182 6.414 -10.805 1.00 88.19 69 VAL A N 1
ATOM 537 C CA . VAL A 1 69 ? 2.762 7.371 -11.762 1.00 88.19 69 VAL A CA 1
ATOM 538 C C . VAL A 1 69 ? 4.290 7.355 -11.708 1.00 88.19 69 VAL A C 1
ATOM 540 O O . VAL A 1 69 ? 4.929 7.329 -12.760 1.00 88.19 69 VAL A O 1
ATOM 543 N N . ASN A 1 70 ? 4.882 7.288 -10.512 1.00 85.62 70 ASN A N 1
ATOM 544 C CA . ASN A 1 70 ? 6.339 7.221 -10.346 1.00 85.62 70 ASN A CA 1
ATOM 545 C C . ASN A 1 70 ? 6.973 5.990 -11.013 1.00 85.62 70 ASN A C 1
ATOM 547 O O . ASN A 1 70 ? 8.141 6.040 -11.378 1.00 85.62 70 ASN A O 1
ATOM 551 N N . VAL A 1 71 ? 6.221 4.904 -11.205 1.00 86.50 71 VAL A N 1
ATOM 552 C CA . VAL A 1 71 ? 6.694 3.701 -11.911 1.00 86.50 71 VAL A CA 1
ATOM 553 C C . VAL A 1 71 ? 6.328 3.734 -13.397 1.00 86.50 71 VAL A C 1
ATOM 555 O O . VAL A 1 71 ? 7.145 3.380 -14.247 1.00 86.50 71 VAL A O 1
ATOM 558 N N . ILE A 1 72 ? 5.117 4.182 -13.733 1.00 88.19 72 ILE A N 1
ATOM 559 C CA . ILE A 1 72 ? 4.598 4.177 -15.108 1.00 88.19 72 ILE A CA 1
ATOM 560 C C . ILE A 1 72 ? 5.344 5.174 -15.998 1.00 88.19 72 ILE A C 1
ATOM 562 O O . ILE A 1 72 ? 5.681 4.840 -17.132 1.00 88.19 72 ILE A O 1
ATOM 566 N N . VAL A 1 73 ? 5.638 6.381 -15.507 1.00 87.25 73 VAL A N 1
ATOM 567 C CA . VAL A 1 73 ? 6.325 7.420 -16.294 1.00 87.25 73 VAL A CA 1
ATOM 568 C C . VAL A 1 73 ? 7.731 6.994 -16.747 1.00 87.25 73 VAL A C 1
ATOM 570 O O . VAL A 1 73 ? 7.992 7.064 -17.951 1.00 87.25 73 VAL A O 1
ATOM 573 N N . PRO A 1 74 ? 8.643 6.512 -15.873 1.00 84.94 74 PRO A N 1
ATOM 574 C CA . PRO A 1 74 ? 9.961 6.063 -16.322 1.00 84.94 74 PRO A CA 1
ATOM 575 C C . PRO A 1 74 ? 9.868 4.832 -17.220 1.00 84.94 74 PRO A C 1
ATOM 577 O O . PRO A 1 74 ? 10.685 4.686 -18.128 1.00 84.94 74 PRO A O 1
ATOM 580 N N . LEU A 1 75 ? 8.888 3.952 -16.994 1.00 86.50 75 LEU A N 1
ATOM 581 C CA . LEU A 1 75 ? 8.663 2.787 -17.842 1.00 86.50 75 LEU A CA 1
ATOM 582 C C . LEU A 1 75 ? 8.235 3.200 -19.255 1.00 86.50 75 LEU A C 1
ATOM 584 O O . LEU A 1 75 ? 8.774 2.681 -20.232 1.00 86.50 75 LEU A O 1
ATOM 588 N N . TRP A 1 76 ? 7.314 4.155 -19.380 1.00 88.38 76 TRP A N 1
ATOM 589 C CA . TRP A 1 76 ? 6.881 4.695 -20.669 1.00 88.38 76 TRP A CA 1
ATOM 590 C C . TRP A 1 76 ? 8.008 5.446 -21.389 1.00 88.38 76 TRP A C 1
ATOM 592 O O . TRP A 1 76 ? 8.213 5.245 -22.585 1.00 88.38 76 TRP A O 1
ATOM 6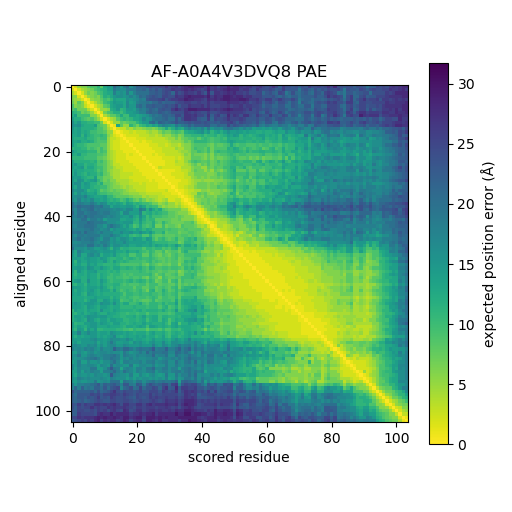02 N N . LEU A 1 77 ? 8.803 6.237 -20.662 1.00 84.62 77 LEU A N 1
ATOM 603 C CA . LEU A 1 77 ? 10.001 6.894 -21.196 1.00 84.62 77 LEU A CA 1
ATOM 604 C C . LEU A 1 77 ? 10.987 5.880 -21.799 1.00 84.62 77 LEU A C 1
ATOM 606 O O . LEU A 1 77 ? 11.509 6.096 -22.892 1.00 84.62 77 LEU A O 1
ATOM 610 N N . GLN A 1 78 ? 11.213 4.763 -21.106 1.00 81.44 78 GLN A N 1
ATOM 611 C CA . GLN A 1 78 ? 12.137 3.716 -21.548 1.00 81.44 78 GLN A CA 1
ATOM 612 C C . GLN A 1 78 ? 11.590 2.899 -22.723 1.00 81.44 78 GLN A C 1
ATOM 614 O O . GLN A 1 78 ? 12.304 2.662 -23.692 1.00 81.44 78 GLN A O 1
ATOM 619 N N . THR A 1 79 ? 10.328 2.470 -22.649 1.00 85.94 79 THR A N 1
ATOM 620 C CA . THR A 1 79 ? 9.733 1.531 -23.618 1.00 85.94 79 THR A CA 1
ATOM 621 C C . THR A 1 79 ? 9.113 2.213 -24.834 1.00 85.94 79 THR A C 1
ATOM 623 O O . THR A 1 79 ? 9.226 1.696 -25.940 1.00 85.94 79 THR A O 1
ATOM 626 N N . GLY A 1 80 ? 8.467 3.365 -24.645 1.00 82.62 80 GLY A N 1
ATOM 627 C CA . GLY A 1 80 ? 7.755 4.093 -25.696 1.00 82.62 80 GLY A CA 1
ATOM 628 C C . GLY A 1 80 ? 8.589 5.183 -26.368 1.00 82.62 80 GLY A C 1
ATOM 629 O O . GLY A 1 80 ? 8.458 5.381 -27.571 1.00 82.62 80 GLY A O 1
ATOM 630 N N . MET A 1 81 ? 9.457 5.876 -25.620 1.00 80.00 81 MET A N 1
ATOM 631 C CA . MET A 1 81 ? 10.306 6.955 -26.163 1.00 80.00 81 MET A CA 1
ATOM 632 C C . MET A 1 81 ? 11.776 6.562 -26.360 1.00 80.00 81 MET A C 1
ATOM 634 O O . MET A 1 81 ? 12.556 7.368 -26.863 1.00 80.00 81 MET A O 1
ATOM 638 N N . GLY A 1 82 ? 12.169 5.337 -25.996 1.00 79.81 82 GLY A N 1
ATOM 639 C CA . GLY A 1 82 ? 13.529 4.827 -26.207 1.00 79.81 82 GLY A CA 1
ATOM 640 C C . GLY A 1 82 ? 14.600 5.508 -25.347 1.00 79.81 82 GLY A C 1
ATOM 641 O O . GLY A 1 82 ? 15.783 5.460 -25.683 1.00 79.81 82 GLY A O 1
ATOM 642 N N . TYR A 1 83 ? 14.212 6.167 -24.250 1.00 75.19 83 TYR A N 1
ATOM 643 C CA . TYR A 1 83 ? 15.170 6.812 -23.353 1.00 75.19 83 TYR A CA 1
ATOM 644 C C . TYR A 1 83 ? 15.965 5.741 -22.605 1.00 75.19 83 TYR A C 1
ATOM 646 O O . TYR A 1 83 ? 15.409 4.758 -22.118 1.00 75.19 83 TYR A O 1
ATOM 654 N N . THR A 1 84 ? 17.275 5.943 -22.450 1.00 78.44 84 THR A N 1
ATOM 655 C CA . THR A 1 84 ? 18.069 5.061 -21.586 1.00 78.44 84 THR A CA 1
ATOM 656 C C . THR A 1 84 ? 17.613 5.204 -20.131 1.00 78.44 84 THR A C 1
ATOM 658 O O . THR A 1 84 ? 17.148 6.271 -19.715 1.00 78.44 84 THR A O 1
ATOM 661 N N . ALA A 1 85 ? 17.771 4.144 -19.330 1.00 74.81 85 ALA A N 1
ATOM 662 C CA . ALA A 1 85 ? 17.330 4.115 -17.931 1.00 74.81 85 ALA A CA 1
ATOM 663 C C . ALA A 1 85 ? 17.855 5.310 -17.107 1.00 74.81 85 ALA A C 1
ATOM 665 O O . ALA A 1 85 ? 17.142 5.859 -16.268 1.00 74.81 85 ALA A O 1
ATOM 666 N N . THR A 1 86 ? 19.074 5.778 -17.400 1.00 76.31 86 THR A N 1
ATOM 667 C CA . THR A 1 86 ? 19.685 6.949 -16.756 1.00 76.31 86 THR A CA 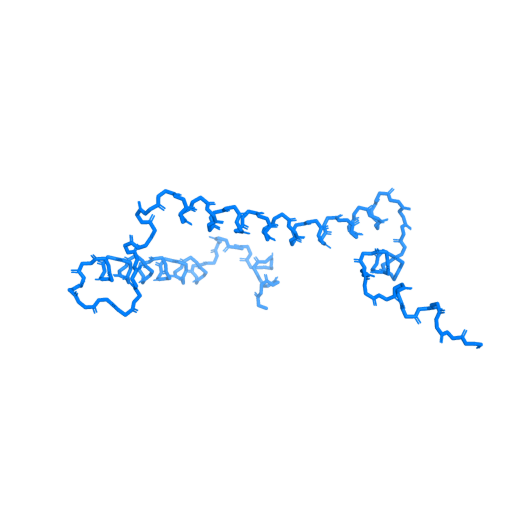1
ATOM 668 C C . THR A 1 86 ? 18.938 8.252 -17.054 1.00 76.31 86 THR A C 1
ATOM 670 O O . THR A 1 86 ? 18.801 9.098 -16.172 1.00 76.31 86 THR A O 1
ATOM 673 N N . TRP A 1 87 ? 18.460 8.438 -18.288 1.00 70.69 87 TRP A N 1
ATOM 674 C CA . TRP A 1 87 ? 17.720 9.638 -18.684 1.00 70.69 87 TRP A CA 1
ATOM 675 C C . TRP A 1 87 ? 16.278 9.605 -18.195 1.00 70.69 87 TRP A C 1
ATOM 677 O O . TRP A 1 87 ? 15.804 10.613 -17.680 1.00 70.69 87 TRP A O 1
ATOM 687 N N . ALA A 1 88 ? 15.612 8.452 -18.281 1.00 74.50 88 ALA A N 1
ATOM 688 C CA . ALA A 1 88 ? 14.265 8.286 -17.743 1.00 74.50 88 ALA A CA 1
ATOM 689 C C . ALA A 1 88 ? 14.232 8.568 -16.234 1.00 74.50 88 ALA A C 1
ATOM 691 O O . ALA A 1 88 ? 13.415 9.368 -15.788 1.00 74.50 88 ALA A O 1
ATOM 692 N N . GLY A 1 89 ? 15.192 8.012 -15.482 1.00 73.12 89 GLY A N 1
ATOM 693 C CA . GLY A 1 89 ? 15.336 8.262 -14.048 1.00 73.12 89 GLY A CA 1
ATOM 694 C C . GLY A 1 89 ? 15.552 9.740 -13.714 1.00 73.12 89 GLY A C 1
ATOM 695 O O . GLY A 1 89 ? 14.941 10.246 -12.783 1.00 73.12 89 GLY A O 1
ATOM 696 N N . ARG A 1 90 ? 16.355 10.462 -14.506 1.00 76.31 90 ARG A N 1
ATOM 697 C CA . ARG A 1 90 ? 16.630 11.895 -14.296 1.00 76.31 90 ARG A CA 1
ATOM 698 C C . ARG A 1 90 ? 15.427 12.798 -14.592 1.00 76.31 90 ARG A C 1
ATOM 700 O O . ARG A 1 90 ? 15.315 13.861 -13.997 1.00 76.31 90 ARG A O 1
ATOM 707 N N . VAL A 1 91 ? 14.553 12.396 -15.515 1.00 74.38 91 VAL A N 1
ATOM 708 C CA . VAL A 1 91 ? 13.317 13.131 -15.839 1.00 74.38 91 VAL A CA 1
ATOM 709 C C . VAL A 1 91 ? 12.250 12.904 -14.769 1.00 74.38 91 VAL A C 1
ATOM 711 O O . VAL A 1 91 ? 11.504 13.821 -14.440 1.00 74.38 91 VAL A O 1
ATOM 714 N N . THR A 1 92 ? 12.183 11.696 -14.210 1.00 78.69 92 THR A N 1
ATOM 715 C CA . THR A 1 92 ? 11.227 11.358 -13.146 1.00 78.69 92 THR A CA 1
ATOM 716 C C . THR A 1 92 ? 11.693 11.794 -11.764 1.00 78.69 92 THR A C 1
ATOM 718 O O . THR A 1 92 ? 10.867 12.026 -10.886 1.00 78.69 92 THR A O 1
ATOM 721 N N . ASP A 1 93 ? 13.005 11.935 -11.564 1.00 71.94 93 ASP A N 1
ATOM 722 C CA . ASP A 1 93 ? 13.584 12.479 -10.342 1.00 71.94 93 ASP A CA 1
ATOM 723 C C . ASP A 1 93 ? 13.410 14.003 -10.298 1.00 71.94 93 ASP A C 1
ATOM 725 O O . ASP A 1 93 ? 14.257 14.791 -10.726 1.00 71.94 93 ASP A O 1
ATOM 729 N N . TRP A 1 94 ? 12.273 14.413 -9.741 1.00 60.78 94 TRP A N 1
ATOM 730 C CA . TRP A 1 94 ? 11.896 15.806 -9.508 1.00 60.78 94 TRP A CA 1
ATOM 731 C C . TRP A 1 94 ? 12.917 16.583 -8.637 1.00 60.78 94 TRP A C 1
ATOM 733 O O . TRP A 1 94 ? 12.873 17.811 -8.588 1.00 60.78 94 TRP A O 1
ATOM 743 N N . GLY A 1 95 ? 13.857 15.906 -7.954 1.00 57.12 95 GLY A N 1
ATOM 744 C CA . GLY A 1 95 ? 14.790 16.497 -6.982 1.00 57.12 95 GLY A CA 1
ATOM 745 C C . GLY A 1 95 ? 16.226 16.774 -7.462 1.00 57.12 95 GLY A C 1
ATOM 746 O O . GLY A 1 95 ? 17.028 17.329 -6.700 1.00 57.12 95 GLY A O 1
ATOM 747 N N . VAL A 1 96 ? 16.605 16.391 -8.687 1.00 54.62 96 VAL A N 1
ATOM 748 C CA . VAL A 1 96 ? 17.975 16.614 -9.207 1.00 54.62 96 VAL A CA 1
ATOM 749 C C . VAL A 1 96 ? 18.082 17.840 -10.114 1.00 54.62 96 VAL A C 1
ATOM 751 O O . VAL A 1 96 ? 19.125 18.498 -10.118 1.00 54.62 96 VAL A O 1
ATOM 754 N N . SER A 1 97 ? 17.014 18.221 -10.816 1.00 52.81 97 SER A N 1
ATOM 755 C CA . SER A 1 97 ? 17.024 19.385 -11.718 1.00 52.81 97 SER A CA 1
ATOM 756 C C . SER A 1 97 ? 17.190 20.725 -10.985 1.00 52.81 97 SER A C 1
ATOM 758 O O . SER A 1 97 ? 17.796 21.647 -11.526 1.00 52.81 97 SER A O 1
ATOM 760 N N . SER A 1 98 ? 16.754 20.821 -9.726 1.00 53.81 98 SER A N 1
ATOM 761 C CA . SER A 1 98 ? 16.866 22.033 -8.899 1.00 53.81 98 SER A CA 1
ATOM 762 C C . SER A 1 98 ? 18.268 22.288 -8.327 1.00 53.81 98 SER A C 1
ATOM 764 O O . SER A 1 98 ? 18.547 23.388 -7.853 1.00 53.81 98 SER A O 1
ATOM 766 N N . ARG A 1 99 ? 19.181 21.306 -8.388 1.00 54.38 99 ARG A N 1
ATOM 767 C CA . ARG A 1 99 ? 20.584 21.456 -7.948 1.00 54.38 99 ARG A CA 1
ATOM 768 C C . ARG A 1 99 ? 21.546 21.848 -9.071 1.00 54.38 99 ARG A C 1
ATOM 770 O O . ARG A 1 99 ? 22.688 22.200 -8.787 1.00 54.38 99 ARG A O 1
ATOM 777 N N . ALA A 1 100 ? 21.107 21.803 -10.330 1.00 53.47 100 ALA A N 1
ATOM 778 C CA . ALA A 1 100 ? 21.957 22.099 -11.484 1.00 53.47 100 ALA A CA 1
ATOM 779 C C . ALA A 1 100 ? 22.068 23.603 -11.807 1.00 53.47 100 ALA A C 1
ATOM 781 O O . ALA A 1 100 ? 23.021 24.002 -12.466 1.00 53.47 100 ALA A O 1
ATOM 782 N N . SER A 1 101 ? 21.153 24.447 -11.316 1.00 51.53 101 SER A N 1
ATOM 783 C CA . SER A 1 101 ? 21.144 25.898 -11.581 1.00 51.53 101 SER A CA 1
ATOM 784 C C . SER A 1 101 ? 22.041 26.731 -10.651 1.00 51.53 101 SER A C 1
ATOM 786 O O . SER A 1 101 ? 22.057 27.950 -10.765 1.00 51.53 101 SER A O 1
ATOM 788 N N . TRP A 1 102 ? 22.753 26.096 -9.713 1.00 58.12 102 TRP A N 1
ATOM 789 C CA . TRP A 1 102 ? 23.530 26.757 -8.648 1.00 58.12 102 TRP A CA 1
ATOM 790 C C . TRP A 1 102 ? 25.045 26.505 -8.723 1.00 58.12 102 TRP A C 1
ATOM 792 O O . TRP A 1 102 ? 25.754 26.698 -7.736 1.00 58.12 102 TRP A O 1
ATOM 802 N N . ARG A 1 103 ? 25.566 26.063 -9.873 1.00 49.94 103 ARG A N 1
ATOM 803 C CA . ARG A 1 103 ? 27.017 25.963 -10.087 1.00 49.94 103 ARG A CA 1
ATOM 804 C C . ARG A 1 103 ? 27.505 27.176 -10.898 1.00 49.94 103 ARG A C 1
ATOM 806 O O . ARG A 1 103 ? 27.055 27.291 -12.037 1.00 49.94 103 ARG A O 1
ATOM 813 N N . PRO A 1 104 ? 28.330 28.074 -10.315 1.00 60.38 104 PRO A N 1
ATOM 814 C CA . PRO A 1 104 ? 28.993 29.146 -11.059 1.00 60.38 104 PRO A CA 1
ATOM 815 C C . PRO A 1 104 ? 30.023 28.597 -12.052 1.00 60.38 104 PRO A C 1
ATOM 817 O O . PRO A 1 104 ? 30.538 27.476 -11.816 1.00 60.38 104 PRO A O 1
#

Sequence (104 aa):
MLDLGKEQNWFTSSLITALAVIAAIGFLAFLIWELTEPEPIINLRVFRHRNFAIATATLCAVFGAFFGVNVIVPLWLQTGMGYTATWAGRVTDWGVSSRASWRP